Protein AF-A0A367JB98-F1 (afdb_monomer)

Foldseek 3Di:
DVVVQDDPPHDDDDPPDDDPCPVPPWDWPDKDADPDPVQSQWMWIDTPSRDIDIDGDDDD

Organism: Rhizopus stolonifer (NCBI:txid4846)

InterPro domains:
  IPR015943 WD40/YVTN repeat-like-containing domain superfamily [G3DSA:2.130.10.10] (2-58)

Secondary structure (DSSP, 8-state):
-GGGG-STTSPP-------SSTTTTSPEEEEEE-SSGGGTTEEEEEETTS-EEEEE----

Sequence (60 aa):
DTEATEDEESPIYKNIATEKDAHGVYDINGVSWFPHKTHADWLSTVGDDGVVRIWRLIEE

pLDDT: mean 91.48, std 12.27, range [49.72, 98.75]

Structure (mmCIF, N/CA/C/O backbone):
data_AF-A0A367JB98-F1
#
_entry.id   AF-A0A367JB98-F1
#
loop_
_atom_site.group_PDB
_atom_site.id
_atom_site.type_symbol
_atom_site.label_atom_id
_atom_site.label_alt_id
_atom_site.label_comp_id
_atom_site.label_asym_id
_atom_site.label_entity_id
_atom_site.label_seq_id
_atom_site.pdbx_PDB_ins_code
_atom_site.Cartn_x
_atom_site.Cartn_y
_atom_site.Cartn_z
_atom_site.occupancy
_atom_site.B_iso_or_equiv
_atom_site.auth_seq_id
_atom_site.auth_comp_id
_atom_site.auth_asym_id
_atom_site.auth_atom_id
_atom_site.pdbx_PDB_model_num
ATOM 1 N N . ASP A 1 1 ? 15.539 11.727 6.161 1.00 49.72 1 ASP A N 1
ATOM 2 C CA . ASP A 1 1 ? 15.471 13.012 6.866 1.00 49.72 1 ASP A CA 1
ATOM 3 C C . ASP A 1 1 ? 14.319 12.940 7.860 1.00 49.72 1 ASP A C 1
ATOM 5 O O . ASP A 1 1 ? 13.238 13.446 7.608 1.00 49.72 1 ASP A O 1
ATOM 9 N N . THR A 1 2 ? 14.496 12.152 8.921 1.00 55.75 2 THR A N 1
ATOM 10 C CA . THR A 1 2 ? 13.474 11.937 9.969 1.00 55.75 2 THR A CA 1
ATOM 11 C C . THR A 1 2 ? 13.280 13.184 10.831 1.00 55.75 2 THR A C 1
ATOM 13 O O . THR A 1 2 ? 12.203 13.412 11.363 1.00 55.75 2 THR A O 1
ATOM 16 N N . GLU A 1 3 ? 14.293 14.048 10.882 1.00 55.88 3 GLU A N 1
ATOM 17 C CA . GLU A 1 3 ? 14.283 15.286 11.666 1.00 55.88 3 GLU A CA 1
ATOM 18 C C . GLU A 1 3 ? 13.313 16.350 11.117 1.00 55.88 3 GLU A C 1
ATOM 20 O O . GLU A 1 3 ? 12.918 17.252 11.847 1.00 55.88 3 GLU A O 1
ATOM 25 N N . ALA A 1 4 ? 12.885 16.250 9.852 1.00 59.12 4 ALA A N 1
ATOM 26 C CA . ALA A 1 4 ? 11.952 17.200 9.235 1.00 59.12 4 ALA A CA 1
ATOM 27 C C . ALA A 1 4 ? 10.464 16.892 9.510 1.00 59.12 4 ALA A C 1
ATOM 29 O O . ALA A 1 4 ? 9.596 17.616 9.022 1.00 59.12 4 ALA A O 1
ATOM 30 N N . THR A 1 5 ? 10.157 15.811 10.239 1.00 60.62 5 THR A N 1
ATOM 31 C CA . THR A 1 5 ? 8.786 15.296 10.434 1.00 60.62 5 THR A CA 1
ATOM 32 C C . THR A 1 5 ? 8.412 15.056 11.895 1.00 60.62 5 THR A C 1
ATOM 34 O O . THR A 1 5 ? 7.434 14.363 12.159 1.00 60.62 5 THR A O 1
ATOM 37 N N . GLU A 1 6 ? 9.212 15.557 12.834 1.00 73.25 6 GLU A N 1
ATOM 38 C CA . GLU A 1 6 ? 9.049 15.278 14.260 1.00 73.25 6 GLU A CA 1
ATOM 39 C C . GLU A 1 6 ? 8.940 16.595 15.040 1.00 73.25 6 GLU A C 1
ATOM 41 O O . GLU A 1 6 ? 9.932 17.240 15.374 1.00 73.25 6 GLU A O 1
ATOM 46 N N . ASP A 1 7 ? 7.703 16.999 15.312 1.00 84.81 7 ASP A N 1
ATOM 47 C CA . ASP A 1 7 ? 7.334 17.990 16.320 1.00 84.81 7 ASP A CA 1
ATOM 48 C C . ASP A 1 7 ? 6.325 17.389 17.317 1.00 84.81 7 ASP A C 1
ATOM 50 O O . ASP A 1 7 ? 5.846 16.267 17.144 1.00 84.81 7 ASP A O 1
ATOM 54 N N . GLU A 1 8 ? 6.004 18.128 18.382 1.00 86.94 8 GLU A N 1
ATOM 55 C CA . GLU A 1 8 ? 5.086 17.673 19.442 1.00 86.94 8 GLU A CA 1
ATOM 56 C C . GLU A 1 8 ? 3.658 17.370 18.935 1.00 86.94 8 GLU A C 1
ATOM 58 O O . GLU A 1 8 ? 2.909 16.658 19.599 1.00 86.94 8 GLU A O 1
ATOM 63 N N . GLU A 1 9 ? 3.275 17.887 17.763 1.00 87.56 9 GLU A N 1
ATOM 64 C CA . GLU A 1 9 ? 1.951 17.695 17.149 1.00 87.56 9 GLU A CA 1
ATOM 65 C C . GLU A 1 9 ? 1.968 16.641 16.030 1.00 87.56 9 GLU A C 1
ATOM 67 O O . GLU A 1 9 ? 0.948 16.373 15.384 1.00 87.56 9 GLU A O 1
ATOM 72 N N . SER A 1 10 ? 3.121 16.023 15.781 1.00 88.88 10 SER A N 1
ATOM 73 C CA . SER A 1 10 ? 3.279 15.057 14.706 1.00 88.88 10 SER A CA 1
ATOM 74 C C . SER A 1 10 ? 2.462 13.794 14.996 1.00 88.88 10 SER A C 1
ATOM 76 O O . SER A 1 10 ? 2.450 13.289 16.124 1.00 88.88 10 SER A O 1
ATOM 78 N N . PRO A 1 11 ? 1.751 13.242 13.995 1.00 89.44 11 PRO A N 1
ATOM 79 C CA . PRO A 1 11 ? 0.91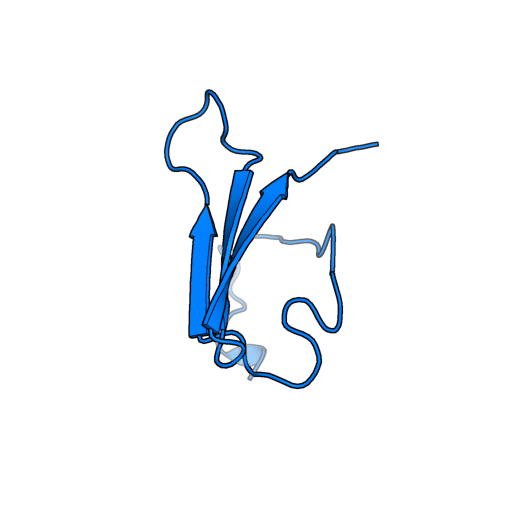8 12.072 14.211 1.00 89.44 11 PRO A CA 1
ATOM 80 C C . PRO A 1 11 ? 1.779 10.875 14.612 1.00 89.44 11 PRO A C 1
ATOM 82 O O . PRO A 1 11 ? 2.781 10.565 13.970 1.00 89.44 11 PRO A O 1
ATOM 85 N N . ILE A 1 12 ? 1.343 10.144 15.636 1.00 88.12 12 ILE A N 1
ATOM 86 C CA . ILE A 1 12 ? 1.943 8.856 15.982 1.00 88.12 12 ILE A CA 1
ATOM 87 C C . ILE A 1 12 ? 1.397 7.816 15.005 1.00 88.12 12 ILE A C 1
ATOM 89 O O . ILE A 1 12 ? 0.195 7.553 14.966 1.00 88.12 12 ILE A O 1
ATOM 93 N N . TYR A 1 13 ? 2.283 7.202 14.230 1.00 89.50 13 TYR A N 1
ATOM 94 C CA . TYR A 1 13 ? 1.935 6.152 13.281 1.00 89.50 13 TYR A CA 1
ATOM 95 C C . TYR A 1 13 ? 2.687 4.858 13.591 1.00 89.50 13 TYR A C 1
ATOM 97 O O . TYR A 1 13 ? 3.778 4.847 14.159 1.00 89.50 13 TYR A O 1
ATOM 105 N N . LYS A 1 14 ? 2.092 3.736 13.188 1.00 92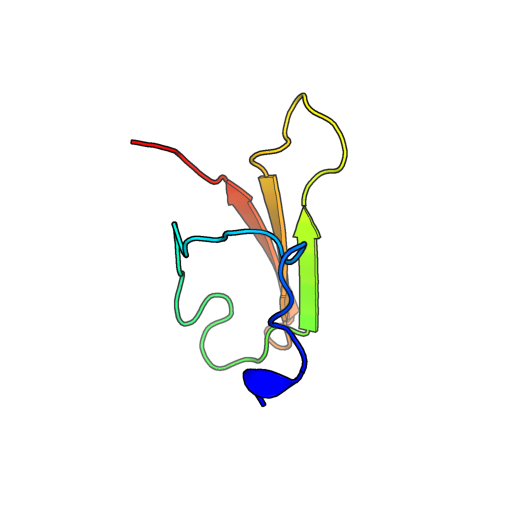.31 14 LYS A N 1
ATOM 106 C CA . LYS A 1 14 ? 2.709 2.411 13.222 1.00 92.31 14 LYS A CA 1
ATOM 107 C C . LYS A 1 14 ? 2.499 1.763 11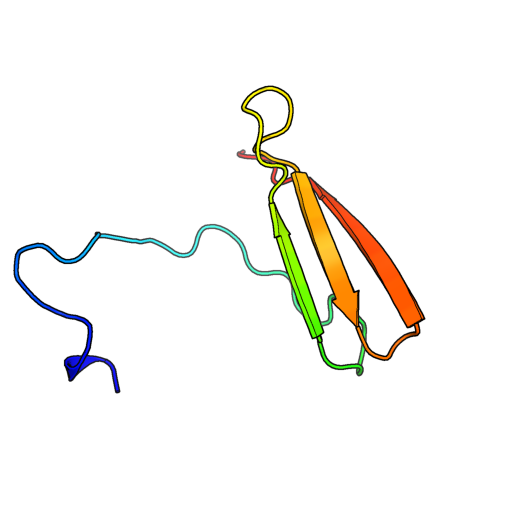.861 1.00 92.31 14 LYS A C 1
ATOM 109 O O . LYS A 1 14 ? 1.386 1.774 11.344 1.00 92.31 14 LYS A O 1
ATOM 114 N N . ASN A 1 15 ? 3.548 1.179 11.288 1.00 92.25 15 ASN A N 1
ATOM 115 C CA . ASN A 1 15 ? 3.383 0.324 10.115 1.00 92.25 15 ASN A CA 1
ATOM 116 C C . ASN A 1 15 ? 2.611 -0.944 10.529 1.00 92.25 15 ASN A C 1
ATOM 118 O O . ASN A 1 15 ? 3.080 -1.694 11.386 1.00 92.25 15 ASN A O 1
ATOM 122 N N . ILE A 1 16 ? 1.413 -1.137 9.969 1.00 94.19 16 ILE A N 1
ATOM 123 C CA 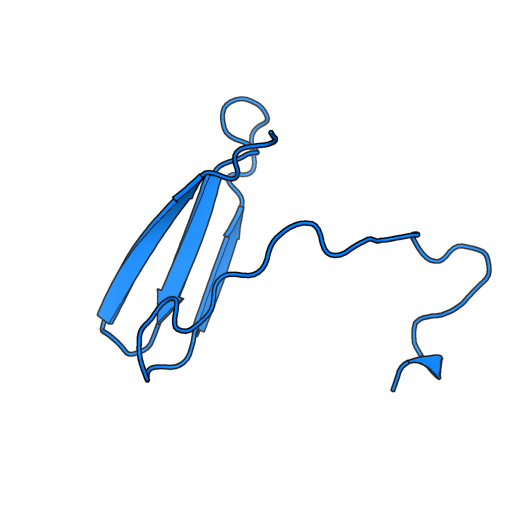. ILE A 1 16 ? 0.539 -2.287 10.272 1.00 94.19 16 ILE A CA 1
ATOM 124 C C . ILE A 1 16 ? 0.576 -3.374 9.193 1.00 94.19 16 ILE A C 1
ATOM 126 O O . ILE A 1 16 ? 0.250 -4.519 9.477 1.00 94.19 16 ILE A O 1
ATOM 130 N N . ALA A 1 17 ? 0.976 -3.026 7.971 1.00 94.00 17 ALA A N 1
ATOM 131 C CA . ALA A 1 17 ? 1.060 -3.943 6.845 1.00 94.00 17 ALA A CA 1
ATOM 132 C C . ALA A 1 17 ? 2.131 -3.463 5.859 1.00 94.00 17 ALA A C 1
ATOM 134 O O . ALA A 1 17 ? 2.350 -2.261 5.689 1.00 94.00 17 ALA A O 1
ATOM 135 N N . THR A 1 18 ? 2.789 -4.413 5.201 1.00 94.62 18 THR A N 1
ATOM 136 C CA . THR A 1 18 ? 3.710 -4.170 4.087 1.00 94.62 18 THR A CA 1
ATOM 137 C C . THR A 1 18 ? 3.594 -5.342 3.124 1.00 94.62 18 THR A C 1
ATOM 139 O O . THR A 1 18 ? 3.801 -6.479 3.537 1.00 94.62 18 THR A O 1
ATOM 142 N N . GLU A 1 19 ? 3.311 -5.060 1.855 1.00 95.81 19 GLU A N 1
ATOM 143 C CA . GLU A 1 19 ? 3.375 -6.046 0.775 1.00 95.81 19 GLU A CA 1
ATOM 144 C C . GLU A 1 19 ? 4.613 -5.757 -0.075 1.00 95.81 19 GLU A C 1
ATOM 146 O O . GLU A 1 19 ? 4.856 -4.606 -0.450 1.00 95.81 19 GLU A O 1
ATOM 151 N N . LYS A 1 20 ? 5.416 -6.786 -0.352 1.00 96.44 20 LYS A N 1
ATOM 152 C CA . LYS A 1 20 ? 6.614 -6.656 -1.192 1.00 96.44 20 LYS A CA 1
ATOM 153 C C . LYS A 1 20 ? 6.293 -7.102 -2.608 1.00 96.44 20 LYS A C 1
ATOM 155 O O . LYS A 1 20 ? 5.413 -7.925 -2.811 1.00 96.44 20 LYS A O 1
ATOM 160 N N . ASP A 1 21 ? 7.013 -6.549 -3.581 1.00 96.69 21 ASP A N 1
ATOM 161 C CA . ASP A 1 21 ? 6.885 -6.933 -4.991 1.00 96.69 21 ASP A CA 1
ATOM 162 C C . ASP A 1 21 ? 5.429 -6.856 -5.504 1.00 96.69 21 ASP A C 1
ATOM 164 O O . ASP A 1 21 ? 4.980 -7.676 -6.305 1.00 96.69 21 ASP A O 1
AT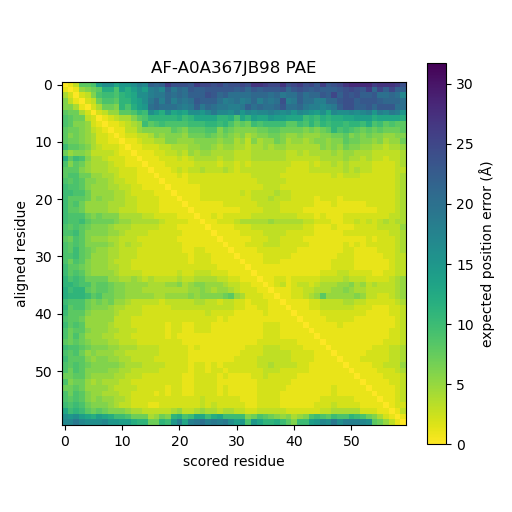OM 168 N N . ALA A 1 22 ? 4.669 -5.846 -5.053 1.00 97.50 22 ALA A N 1
ATOM 169 C CA . ALA A 1 22 ? 3.241 -5.690 -5.359 1.00 97.50 22 ALA A CA 1
ATOM 170 C C . ALA A 1 22 ? 2.948 -5.555 -6.870 1.00 97.50 22 ALA A C 1
ATOM 172 O O . ALA A 1 22 ? 1.847 -5.867 -7.328 1.00 97.50 22 ALA A O 1
ATOM 173 N N . HIS A 1 23 ? 3.942 -5.114 -7.646 1.00 98.31 23 HIS A N 1
ATOM 174 C CA . HIS A 1 23 ? 3.956 -5.105 -9.112 1.00 98.31 23 HIS A CA 1
ATOM 175 C C . HIS A 1 23 ? 5.155 -5.909 -9.666 1.00 98.31 23 HIS A C 1
ATOM 177 O O . HIS A 1 23 ? 5.680 -5.625 -10.737 1.00 98.31 23 HIS A O 1
ATOM 183 N N . GLY A 1 24 ? 5.611 -6.943 -8.949 1.00 97.12 24 GLY A N 1
ATOM 184 C CA . GLY A 1 24 ? 6.781 -7.742 -9.315 1.00 97.12 24 GLY A CA 1
ATOM 185 C C . GLY A 1 24 ? 8.072 -6.925 -9.255 1.00 97.12 24 GLY A C 1
ATOM 186 O O . GLY A 1 24 ? 8.377 -6.320 -8.235 1.00 97.12 24 GLY A O 1
ATOM 187 N N . VAL A 1 25 ? 8.821 -6.905 -10.360 1.00 97.62 25 VAL A N 1
ATOM 188 C CA . VAL A 1 25 ? 10.068 -6.126 -10.500 1.00 97.62 25 VAL A CA 1
ATOM 189 C C . VAL A 1 25 ? 9.837 -4.687 -10.977 1.00 97.62 25 VAL A C 1
ATOM 191 O O . VAL A 1 25 ? 10.803 -3.963 -11.200 1.00 97.62 25 VAL A O 1
ATOM 194 N N . TYR A 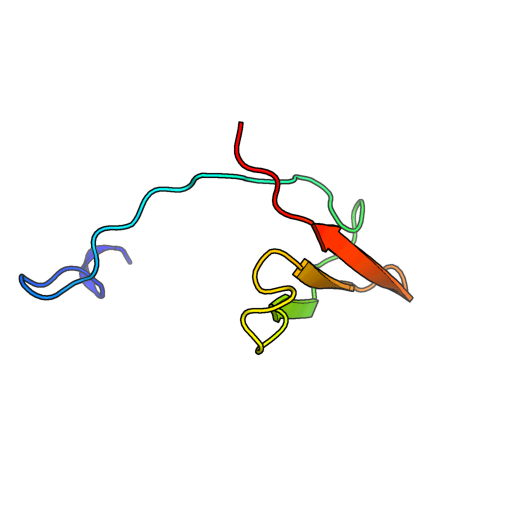1 26 ? 8.579 -4.305 -11.208 1.00 98.12 26 TYR A N 1
ATOM 195 C CA . TYR A 1 26 ? 8.201 -3.006 -11.753 1.00 98.12 26 TYR A CA 1
ATOM 196 C C . TYR A 1 26 ? 7.862 -2.017 -10.636 1.00 98.12 26 TYR A C 1
ATOM 198 O O . TYR A 1 26 ? 7.306 -2.401 -9.603 1.00 98.12 26 TYR A O 1
ATOM 206 N N . ASP A 1 27 ? 8.151 -0.738 -10.874 1.00 98.12 27 ASP A N 1
ATOM 207 C CA . ASP A 1 27 ? 7.858 0.333 -9.925 1.00 98.12 27 ASP A CA 1
ATOM 208 C C . ASP A 1 27 ? 6.346 0.541 -9.748 1.00 98.12 27 ASP A C 1
ATOM 210 O O . ASP A 1 27 ? 5.544 0.361 -10.672 1.00 98.12 27 ASP A O 1
ATOM 214 N N . ILE A 1 28 ? 5.959 0.950 -8.536 1.00 98.38 28 ILE A N 1
ATOM 215 C CA . ILE A 1 28 ? 4.601 1.404 -8.231 1.00 98.38 28 ILE A CA 1
ATOM 216 C C . ILE A 1 28 ? 4.529 2.897 -8.543 1.00 98.38 28 ILE A C 1
ATOM 218 O O . ILE A 1 28 ? 5.190 3.709 -7.901 1.00 98.38 28 ILE A O 1
ATOM 222 N N . ASN A 1 29 ? 3.673 3.261 -9.489 1.00 98.38 29 ASN A N 1
ATOM 223 C CA . ASN A 1 29 ? 3.545 4.628 -9.991 1.00 98.38 29 ASN A CA 1
ATOM 224 C C . ASN A 1 29 ? 2.410 5.415 -9.332 1.00 98.38 29 ASN A C 1
AT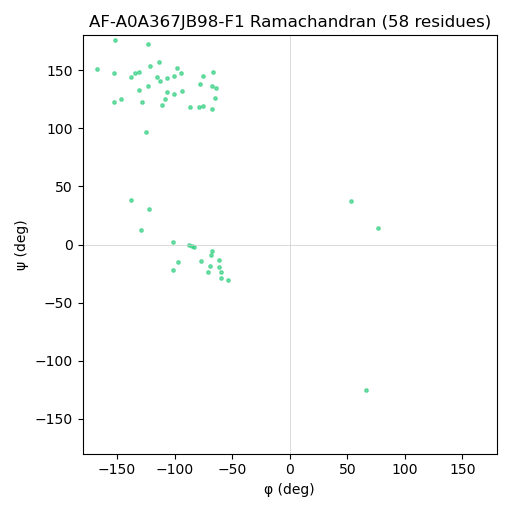OM 226 O O . ASN A 1 29 ? 2.335 6.636 -9.466 1.00 98.38 29 ASN A O 1
ATOM 230 N N . GLY A 1 30 ? 1.492 4.736 -8.642 1.00 98.44 30 GLY A N 1
ATOM 231 C CA . GLY A 1 30 ? 0.373 5.396 -7.988 1.00 98.44 30 GLY A CA 1
ATOM 232 C C . GLY A 1 30 ? -0.363 4.495 -7.013 1.00 98.44 30 GLY A C 1
ATOM 233 O O . GLY A 1 30 ? -0.424 3.277 -7.189 1.00 98.44 30 GLY A O 1
ATOM 234 N N . VAL A 1 31 ? -0.939 5.128 -5.992 1.00 98.38 31 VAL A N 1
ATOM 235 C CA . VAL A 1 31 ? -1.749 4.485 -4.957 1.00 98.38 31 VAL A CA 1
ATOM 236 C C . VAL A 1 31 ? -2.975 5.345 -4.649 1.00 98.38 31 VAL A C 1
ATOM 238 O O . VAL A 1 31 ? -2.894 6.574 -4.666 1.00 98.38 31 VAL A O 1
ATOM 241 N N . SER A 1 32 ? -4.119 4.722 -4.366 1.00 98.38 32 SER A N 1
ATOM 242 C CA . SER A 1 32 ? -5.319 5.446 -3.926 1.00 98.38 32 SER A CA 1
ATOM 243 C C . SER A 1 32 ? -6.220 4.570 -3.063 1.00 98.38 32 SER A C 1
ATOM 245 O O . SER A 1 32 ? -6.659 3.504 -3.504 1.00 98.38 32 SER A O 1
ATOM 247 N N . TRP A 1 33 ? -6.496 5.030 -1.841 1.00 98.19 33 TRP A N 1
ATOM 248 C CA . TRP A 1 33 ? 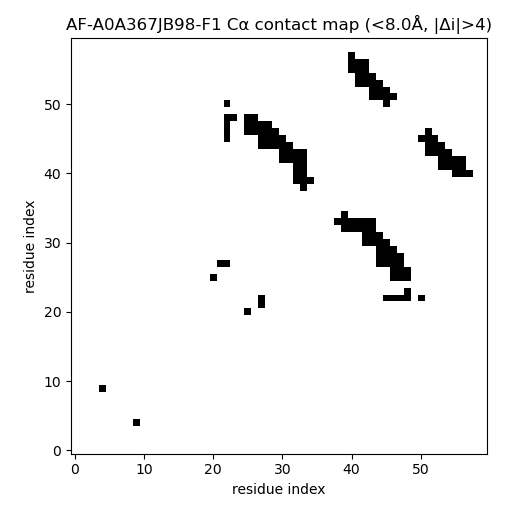-7.523 4.456 -0.973 1.00 98.19 33 TRP A CA 1
ATOM 249 C C . TRP A 1 33 ? -8.911 4.867 -1.450 1.00 98.19 33 TRP A C 1
ATOM 251 O O . TRP A 1 33 ? -9.118 5.998 -1.897 1.00 98.19 33 TRP A O 1
ATOM 261 N N . PHE A 1 34 ? -9.882 3.969 -1.313 1.00 97.88 34 PHE A N 1
ATOM 262 C CA . PHE A 1 34 ? -11.260 4.316 -1.613 1.00 97.88 34 PHE A CA 1
ATOM 263 C C . PHE A 1 34 ? -11.761 5.393 -0.628 1.00 97.88 34 PHE A C 1
ATOM 265 O O . PHE A 1 34 ? -11.685 5.210 0.588 1.00 97.88 34 PHE A O 1
ATOM 272 N N . PRO A 1 35 ? -12.291 6.528 -1.116 1.00 96.75 35 PRO A N 1
ATOM 273 C CA . PRO A 1 35 ? -12.483 7.721 -0.287 1.00 96.75 35 PRO A CA 1
ATOM 274 C C . PRO A 1 35 ? -13.700 7.649 0.647 1.00 96.75 35 PRO A C 1
ATOM 276 O O . PRO A 1 35 ? -13.836 8.478 1.548 1.00 96.75 35 PRO A O 1
ATOM 279 N N . HIS A 1 36 ? -14.614 6.696 0.439 1.00 96.75 36 HIS A N 1
ATOM 280 C CA . HIS A 1 36 ? -15.817 6.555 1.259 1.00 96.75 36 HIS A CA 1
ATOM 281 C C . HIS A 1 36 ? -15.679 5.448 2.304 1.00 96.75 36 HIS A C 1
ATOM 283 O O . HIS A 1 36 ? -15.154 4.372 2.038 1.00 96.75 36 HIS A O 1
ATOM 289 N N . LYS A 1 37 ? -16.285 5.677 3.476 1.00 94.44 37 LYS A N 1
ATOM 290 C CA . LYS A 1 37 ? -16.247 4.750 4.620 1.00 94.44 37 LYS A CA 1
ATOM 291 C C . LYS A 1 37 ? -16.692 3.321 4.296 1.00 94.44 37 LYS A C 1
ATOM 293 O O . LYS A 1 37 ? -16.195 2.395 4.919 1.00 94.44 37 LYS A O 1
ATOM 298 N N . THR A 1 38 ? -17.607 3.137 3.343 1.00 96.12 38 THR A N 1
ATOM 299 C CA . THR A 1 38 ? -18.164 1.820 2.989 1.00 96.12 38 THR A CA 1
ATOM 300 C C . THR A 1 38 ? -17.105 0.815 2.523 1.00 96.12 38 THR A C 1
ATOM 302 O O . THR A 1 38 ? -17.293 -0.376 2.745 1.00 96.12 38 THR A O 1
ATOM 305 N N . HIS A 1 39 ? -16.001 1.283 1.929 1.00 96.31 39 HIS A N 1
ATOM 306 C CA . HIS A 1 39 ? -14.866 0.449 1.511 1.00 96.31 39 HIS A CA 1
ATOM 307 C C . HIS A 1 39 ? -13.531 1.120 1.838 1.00 96.31 39 HIS A C 1
ATOM 309 O O . HIS A 1 39 ? -12.601 1.072 1.044 1.00 96.31 39 HIS A O 1
ATOM 315 N N . ALA A 1 40 ? -13.430 1.797 2.985 1.00 96.25 40 ALA A N 1
ATOM 316 C CA . ALA A 1 40 ? -12.195 2.489 3.372 1.00 96.25 40 ALA A CA 1
ATOM 317 C C . ALA A 1 40 ? -10.988 1.539 3.532 1.00 96.25 40 ALA A C 1
ATOM 319 O O . ALA A 1 40 ? -9.852 1.994 3.586 1.00 96.25 40 ALA A O 1
ATOM 320 N N . ASP A 1 41 ? -11.238 0.230 3.577 1.00 96.88 41 ASP A N 1
ATOM 321 C CA . ASP A 1 41 ? -10.251 -0.844 3.569 1.00 96.88 41 ASP A CA 1
ATOM 322 C C . ASP A 1 41 ? -9.759 -1.225 2.160 1.00 96.88 41 ASP A C 1
ATOM 324 O O . ASP A 1 41 ? -8.906 -2.101 2.034 1.00 96.88 41 ASP A O 1
ATOM 328 N N . TRP A 1 42 ? -10.267 -0.606 1.089 1.00 98.25 42 TRP A N 1
ATOM 329 C CA . TRP A 1 42 ? -9.835 -0.878 -0.283 1.00 98.25 42 TRP A CA 1
ATOM 330 C C . TRP A 1 42 ? -8.742 0.083 -0.740 1.00 98.25 42 TRP A C 1
ATOM 332 O O . TRP A 1 42 ? -8.885 1.305 -0.653 1.00 98.25 42 TRP A O 1
ATOM 342 N N . LEU A 1 43 ? -7.693 -0.484 -1.327 1.00 98.38 43 LEU A N 1
ATOM 343 C CA . LEU A 1 43 ? -6.561 0.234 -1.901 1.00 98.38 43 LEU A CA 1
ATOM 344 C C . LEU A 1 43 ? -6.402 -0.155 -3.370 1.00 98.38 43 LEU A C 1
ATOM 346 O O . LEU A 1 43 ? -6.460 -1.331 -3.716 1.00 98.38 43 LEU A O 1
ATOM 350 N N . SER A 1 44 ? -6.158 0.821 -4.236 1.00 98.50 44 SER A N 1
ATOM 351 C CA . SER A 1 44 ? -5.735 0.592 -5.619 1.00 98.50 44 SER A CA 1
ATOM 352 C C . SER A 1 44 ? -4.261 0.934 -5.799 1.00 98.50 44 SER A C 1
ATOM 354 O O . SER A 1 44 ? -3.778 1.899 -5.203 1.00 98.50 44 SER A O 1
ATOM 356 N N . THR A 1 45 ? -3.558 0.158 -6.625 1.00 98.75 45 THR A N 1
ATOM 357 C CA . THR A 1 45 ? -2.172 0.429 -7.034 1.00 98.75 45 THR A CA 1
ATOM 358 C C . THR A 1 45 ? -2.005 0.248 -8.541 1.00 98.75 45 THR A C 1
ATOM 360 O O . THR A 1 45 ? -2.679 -0.587 -9.153 1.00 98.75 45 THR A O 1
ATOM 363 N N . VAL A 1 46 ? -1.110 1.032 -9.144 1.00 98.75 46 VAL A N 1
ATOM 364 C CA . VAL A 1 46 ? -0.732 0.942 -10.565 1.00 98.75 46 VAL A CA 1
ATOM 365 C C . VAL A 1 46 ? 0.787 0.932 -10.699 1.00 98.75 46 VAL A C 1
ATOM 367 O O . VAL A 1 46 ? 1.468 1.571 -9.897 1.00 98.75 46 VAL A O 1
ATOM 370 N N . GLY A 1 47 ? 1.318 0.247 -11.709 1.00 98.50 47 GLY A N 1
ATOM 371 C CA . GLY A 1 47 ? 2.761 0.149 -11.932 1.00 98.50 47 GLY A CA 1
ATOM 372 C C . GLY A 1 47 ? 3.134 -0.054 -13.397 1.00 98.50 47 GLY A C 1
ATOM 373 O O . GLY A 1 47 ? 2.263 -0.195 -14.260 1.00 98.50 47 GLY A O 1
ATOM 374 N N . ASP A 1 48 ? 4.438 -0.071 -13.669 1.00 98.56 48 ASP A N 1
ATOM 375 C CA . ASP A 1 48 ? 4.996 -0.245 -15.024 1.00 98.56 48 ASP A CA 1
ATOM 376 C C . ASP A 1 48 ? 4.760 -1.646 -15.610 1.00 98.56 48 ASP A C 1
ATOM 378 O O . ASP A 1 48 ? 4.951 -1.870 -16.806 1.00 98.56 48 ASP A O 1
ATOM 382 N N . ASP A 1 49 ? 4.267 -2.581 -14.794 1.00 98.31 49 ASP A N 1
ATOM 383 C CA . ASP A 1 49 ? 3.783 -3.883 -15.252 1.00 98.31 49 ASP A CA 1
ATOM 384 C C . ASP A 1 49 ? 2.500 -3.791 -16.100 1.00 98.31 49 ASP A C 1
ATOM 386 O O . ASP A 1 49 ? 2.044 -4.795 -16.647 1.00 98.31 49 ASP A O 1
ATOM 390 N N . GLY A 1 50 ? 1.918 -2.592 -16.221 1.00 98.06 50 GLY A N 1
ATOM 391 C CA . GLY A 1 50 ? 0.729 -2.321 -17.024 1.00 98.06 50 GLY A CA 1
ATOM 392 C C . GLY A 1 50 ? -0.570 -2.795 -16.372 1.00 98.06 50 GLY A C 1
ATOM 393 O O . GLY A 1 50 ? -1.595 -2.881 -17.051 1.00 98.06 50 GLY A O 1
ATOM 394 N N . VAL A 1 51 ? -0.548 -3.112 -15.073 1.00 98.31 51 VAL A N 1
ATOM 395 C CA . VAL A 1 51 ? -1.688 -3.678 -14.343 1.00 98.31 51 VAL A CA 1
ATOM 396 C C . VAL A 1 51 ? -2.172 -2.719 -13.257 1.00 98.31 51 VAL A C 1
ATOM 398 O O . VAL A 1 51 ? -1.386 -2.059 -12.580 1.00 98.31 51 VAL A O 1
ATOM 401 N N . VAL A 1 52 ? -3.491 -2.683 -13.051 1.00 98.38 52 VAL A N 1
ATOM 402 C CA . VAL A 1 52 ? -4.119 -2.102 -11.856 1.00 98.38 52 VAL A CA 1
ATOM 403 C C . VAL A 1 52 ? -4.497 -3.234 -10.908 1.00 98.38 52 VAL A C 1
ATOM 405 O O . VAL A 1 52 ? -5.165 -4.183 -11.325 1.00 98.38 52 VAL A O 1
ATOM 408 N N . ARG A 1 53 ? -4.110 -3.139 -9.634 1.00 98.38 53 ARG A N 1
ATOM 409 C CA . ARG A 1 53 ? -4.517 -4.094 -8.591 1.00 98.38 53 ARG A CA 1
ATOM 410 C C . ARG A 1 53 ? -5.432 -3.425 -7.579 1.00 98.38 53 ARG A C 1
ATOM 412 O O . ARG A 1 53 ? -5.205 -2.276 -7.205 1.00 98.38 53 ARG A O 1
ATOM 419 N N . ILE A 1 54 ? -6.454 -4.163 -7.145 1.00 98.19 54 ILE A N 1
ATOM 420 C CA . ILE A 1 54 ? -7.319 -3.793 -6.023 1.00 98.19 54 ILE A CA 1
ATOM 421 C C . ILE A 1 54 ? -6.996 -4.718 -4.858 1.00 98.19 54 ILE A C 1
ATOM 423 O O . ILE A 1 54 ? -7.056 -5.941 -4.986 1.00 98.19 54 ILE A O 1
ATOM 427 N N . TRP A 1 55 ? -6.668 -4.110 -3.732 1.00 98.06 55 TRP A N 1
ATOM 428 C CA . TRP A 1 55 ? -6.304 -4.755 -2.485 1.00 98.06 55 TRP A CA 1
ATOM 429 C C . TRP A 1 55 ? -7.364 -4.459 -1.439 1.00 98.06 55 TRP A C 1
ATOM 431 O O . TRP A 1 55 ? -8.062 -3.444 -1.509 1.00 98.06 55 TRP A O 1
ATOM 441 N N . ARG A 1 56 ? -7.440 -5.327 -0.436 1.00 97.19 56 ARG A N 1
ATOM 442 C CA . ARG A 1 56 ? -8.266 -5.119 0.744 1.00 97.19 56 ARG A CA 1
ATOM 443 C C . ARG A 1 56 ? -7.410 -5.319 1.988 1.00 97.19 56 ARG A C 1
ATOM 445 O O . ARG A 1 56 ? -6.828 -6.387 2.150 1.00 97.19 56 ARG A O 1
ATOM 452 N N . LEU A 1 57 ? -7.338 -4.306 2.843 1.00 96.62 57 LEU A N 1
ATOM 453 C CA . LEU A 1 57 ? -6.703 -4.403 4.151 1.00 96.62 57 LEU A CA 1
ATOM 454 C C . LEU A 1 57 ? -7.632 -5.175 5.091 1.00 96.62 57 LEU A C 1
ATOM 456 O O . LEU A 1 57 ? -8.765 -4.763 5.324 1.00 96.62 57 LEU A O 1
ATOM 460 N N . ILE A 1 58 ? -7.161 -6.302 5.610 1.00 94.12 58 ILE A N 1
ATOM 461 C CA . ILE A 1 58 ? -7.895 -7.112 6.582 1.00 94.12 58 ILE A CA 1
ATOM 462 C C . ILE A 1 58 ? -7.161 -6.995 7.915 1.00 94.12 58 ILE A C 1
ATOM 464 O O . ILE A 1 58 ? -5.980 -7.325 7.989 1.00 94.12 58 ILE A O 1
ATOM 468 N N . GLU A 1 59 ? -7.849 -6.496 8.941 1.00 84.00 59 GLU A N 1
ATOM 469 C CA . GLU A 1 59 ? -7.369 -6.564 10.324 1.00 84.00 59 GLU A CA 1
ATOM 470 C C . GLU A 1 59 ? -7.615 -7.983 10.865 1.00 84.00 59 GLU A C 1
ATOM 472 O O . GLU A 1 59 ? -8.663 -8.572 10.579 1.00 84.00 59 GLU A O 1
ATOM 477 N N . GLU A 1 60 ? -6.639 -8.539 11.592 1.00 65.00 60 GLU A N 1
ATOM 478 C CA . GLU A 1 60 ? -6.778 -9.824 12.303 1.00 65.00 60 GLU A CA 1
ATOM 479 C C . GLU A 1 60 ? -7.682 -9.719 13.538 1.00 65.00 60 GLU A C 1
ATOM 481 O O . GLU A 1 60 ? -7.597 -8.697 14.262 1.00 65.00 60 GLU A O 1
#

Solvent-accessible surface area (backbone atoms only — not comparable to full-atom values): 4092 Å² total; per-residue (Å²): 124,71,79,84,68,68,57,100,84,47,81,90,80,74,91,86,79,84,80,77,60,85,48,56,95,34,58,77,77,46,75,47,64,43,91,50,80,94,45,52,48,30,36,37,39,34,28,76,71,77,49,76,48,82,46,70,70,77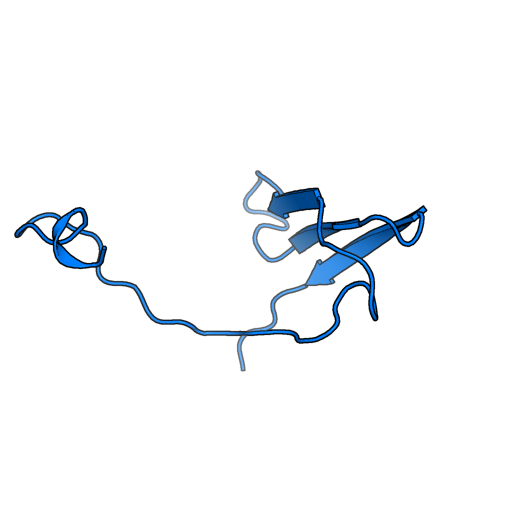,84,133

Radius of gyration: 14.66 Å; Cα contacts (8 Å, |Δi|>4): 68; chains: 1; bounding box: 34×28×36 Å

Mean predicted aligned error: 4.99 Å